Protein AF-A0A8C1SU18-F1 (afdb_monomer_lite)

pLDDT: mean 76.74, std 22.61, range [28.98, 97.88]

Radius of gyration: 18.47 Å; chains: 1; bounding box: 53×42×37 Å

Foldseek 3Di:
DDDDDDDDPDDPDPPWPWDQFVVWDWDAAPQQKIKTWTWTADPVDNPDIFIKIWIDHPVCNVPIAIDRPPDPATWQDWDADNVNQKIWIFHQQFKIWIKGHPPVDSNDIDTPDIDGDGGHGDNDDDDDDPDPDPDPDDDDDDDDDDDDDPPDDDDD

Secondary structure (DSSP, 8-state):
-PPPP------------EEE-SS--EEE-TTSEEEEEEEEE-SS-TT-EEEEEEEEETTSTT-EEEEE---SS-EEEEEE-TTSSEEEEEETTSEEEEEEESTT-TT-EEEEEEEE-SSPPP----PPPS-------------------SSS----

Sequence (156 aa):
MMEIAYVCEWEKRPKVNHCPSIPLVCAWSCRNLIAFTTDLKDEEDDKDLSHMIHITDTDHPWDVYSINSGHTEVISCLEWDQSGSRLLSADGEGQIKCWGMTEHLVNSWECTQSTSVDGDPIKALSWLHNGVKLTLHVEKPPTAAALLQCSSIKCA

Structure (mmCIF, N/CA/C/O backbone):
data_AF-A0A8C1SU18-F1
#
_entry.id   AF-A0A8C1SU18-F1
#
loop_
_atom_site.group_PDB
_atom_site.id
_atom_site.type_symbol
_atom_site.label_atom_id
_atom_site.label_alt_id
_atom_site.label_comp_id
_atom_site.label_asym_id
_atom_site.label_entity_id
_atom_site.label_seq_id
_atom_site.pdbx_PDB_ins_code
_atom_site.Cartn_x
_atom_site.Cartn_y
_atom_site.Cartn_z
_atom_site.occupancy
_atom_site.B_iso_or_equiv
_atom_site.auth_seq_id
_atom_site.auth_comp_id
_atom_site.auth_asym_id
_atom_site.auth_atom_id
_atom_site.pdbx_PDB_model_num
ATOM 1 N N . MET A 1 1 ? 17.172 -28.198 -20.335 1.00 49.38 1 MET A N 1
ATOM 2 C CA . MET A 1 1 ? 16.942 -27.523 -19.045 1.00 49.38 1 MET A CA 1
ATOM 3 C C . MET A 1 1 ? 17.918 -26.360 -19.020 1.00 49.38 1 MET A C 1
ATOM 5 O O . MET A 1 1 ? 19.111 -26.617 -18.998 1.00 49.38 1 MET A O 1
ATOM 9 N N . MET A 1 2 ? 17.444 -25.133 -19.245 1.00 52.09 2 MET A N 1
ATOM 10 C CA . MET A 1 2 ? 18.294 -23.937 -19.196 1.00 52.09 2 MET A CA 1
ATOM 11 C C . MET A 1 2 ? 18.210 -23.381 -17.778 1.00 52.09 2 MET A C 1
ATOM 13 O O . MET A 1 2 ? 17.118 -23.042 -17.330 1.00 52.09 2 MET A O 1
ATOM 17 N N . GLU A 1 3 ? 19.335 -23.347 -17.070 1.00 58.47 3 GLU A N 1
ATOM 18 C CA . GLU A 1 3 ? 19.457 -22.595 -15.823 1.00 58.47 3 GLU A CA 1
ATOM 19 C C . GLU A 1 3 ? 19.604 -21.114 -16.171 1.00 58.47 3 GLU A C 1
ATOM 21 O O . GLU A 1 3 ? 20.474 -20.730 -16.954 1.00 58.47 3 GLU A O 1
ATOM 26 N N . ILE A 1 4 ? 18.717 -20.291 -15.618 1.00 53.84 4 ILE A N 1
ATOM 27 C CA . ILE A 1 4 ? 18.821 -18.837 -15.700 1.00 53.84 4 ILE A CA 1
ATOM 28 C C . ILE A 1 4 ? 19.763 -18.408 -14.575 1.00 53.84 4 ILE A C 1
ATOM 30 O O . ILE A 1 4 ? 19.475 -18.645 -13.403 1.00 53.84 4 ILE A O 1
ATOM 34 N N . ALA A 1 5 ? 20.893 -17.801 -14.931 1.00 50.78 5 ALA A N 1
ATOM 35 C CA . ALA A 1 5 ? 21.807 -17.182 -13.981 1.00 50.78 5 ALA A CA 1
ATOM 36 C C . ALA A 1 5 ? 21.636 -15.660 -14.041 1.00 50.78 5 ALA A C 1
ATOM 38 O O . ALA A 1 5 ? 21.641 -15.078 -15.126 1.00 50.78 5 ALA A O 1
ATOM 39 N N . TYR A 1 6 ? 21.511 -15.026 -12.878 1.00 50.56 6 TYR A N 1
ATOM 40 C CA . TYR A 1 6 ? 21.464 -13.572 -12.743 1.00 50.56 6 TYR A CA 1
ATOM 41 C C . TYR A 1 6 ? 22.804 -13.078 -12.195 1.00 50.56 6 TYR A C 1
ATOM 43 O O . TYR A 1 6 ? 23.318 -13.618 -11.214 1.00 50.56 6 TYR A O 1
ATOM 51 N N . VAL A 1 7 ? 23.372 -12.049 -12.824 1.00 53.56 7 VAL A N 1
ATOM 52 C CA . VAL A 1 7 ? 24.481 -11.274 -12.258 1.00 53.56 7 VAL A CA 1
ATOM 53 C C . VAL A 1 7 ? 23.864 -10.069 -11.564 1.00 53.56 7 VAL A C 1
ATOM 55 O O . VAL A 1 7 ? 23.321 -9.185 -12.221 1.00 53.56 7 VAL A O 1
ATOM 58 N N . CYS A 1 8 ? 23.923 -10.051 -10.235 1.00 51.97 8 CYS A N 1
ATOM 59 C CA . CYS A 1 8 ? 23.494 -8.903 -9.447 1.00 51.97 8 CYS A CA 1
ATOM 60 C C . CYS A 1 8 ? 24.692 -7.980 -9.207 1.00 51.97 8 CYS A C 1
ATOM 62 O O . CYS A 1 8 ? 25.483 -8.210 -8.290 1.00 51.97 8 CYS A O 1
ATOM 64 N N . GLU A 1 9 ? 24.824 -6.928 -10.011 1.00 46.28 9 GLU A N 1
ATOM 65 C CA . GLU A 1 9 ? 25.628 -5.768 -9.629 1.00 46.28 9 GLU A CA 1
ATOM 66 C C . GLU A 1 9 ? 24.784 -4.905 -8.691 1.00 46.28 9 GLU A C 1
ATOM 68 O O . GLU A 1 9 ? 23.907 -4.154 -9.107 1.00 46.28 9 GLU A O 1
ATOM 73 N N . TRP A 1 10 ? 24.999 -5.071 -7.388 1.00 53.59 10 TRP A N 1
ATOM 74 C CA . TRP A 1 10 ? 24.370 -4.213 -6.394 1.00 53.59 10 TRP A CA 1
ATOM 75 C C . TRP A 1 10 ? 25.121 -2.881 -6.370 1.00 53.59 10 TRP A C 1
ATOM 77 O O . TRP A 1 10 ? 26.265 -2.827 -5.907 1.00 53.59 10 TRP A O 1
ATOM 87 N N . GLU A 1 11 ? 24.488 -1.791 -6.808 1.00 53.41 11 GLU A N 1
ATOM 88 C CA . GLU A 1 11 ? 24.923 -0.475 -6.340 1.00 53.41 11 GLU A CA 1
ATOM 89 C C . GLU A 1 11 ? 24.878 -0.479 -4.807 1.00 53.41 11 GLU A C 1
ATOM 91 O O . GLU A 1 11 ? 24.018 -1.126 -4.196 1.00 53.41 11 GLU A O 1
ATOM 96 N N . LYS A 1 12 ? 25.836 0.196 -4.160 1.00 49.69 12 LYS A N 1
ATOM 97 C CA . LYS A 1 12 ? 25.834 0.328 -2.700 1.00 49.69 12 LYS A CA 1
ATOM 98 C C . LYS A 1 12 ? 24.516 0.982 -2.304 1.00 49.69 12 LYS A C 1
ATOM 100 O O . LYS A 1 12 ? 24.385 2.196 -2.440 1.00 49.69 12 LYS A O 1
ATOM 105 N N . ARG A 1 13 ? 23.561 0.178 -1.818 1.00 53.06 13 ARG A N 1
ATOM 106 C CA . ARG A 1 13 ? 22.324 0.697 -1.240 1.00 53.06 13 ARG A CA 1
ATOM 107 C C . ARG A 1 13 ? 22.729 1.788 -0.247 1.00 53.06 13 ARG A C 1
ATOM 109 O O . ARG A 1 13 ? 23.628 1.533 0.568 1.00 53.06 13 ARG A O 1
ATOM 116 N N . PRO A 1 14 ? 22.142 2.993 -0.325 1.00 54.56 14 PRO A N 1
ATOM 117 C CA . PRO A 1 14 ? 22.346 3.979 0.721 1.00 54.56 14 PRO A CA 1
ATOM 118 C C . PRO A 1 14 ? 22.062 3.307 2.069 1.00 54.56 14 PRO A C 1
ATOM 120 O O . PRO A 1 14 ? 21.239 2.391 2.152 1.00 54.56 14 PRO A O 1
ATOM 123 N N . LYS A 1 15 ? 22.791 3.697 3.117 1.00 55.47 15 LYS A N 1
ATOM 124 C CA . LYS A 1 15 ? 22.481 3.250 4.478 1.00 55.47 15 LYS A CA 1
ATOM 125 C C . LYS A 1 15 ? 21.142 3.874 4.861 1.00 55.47 15 LYS A C 1
ATOM 127 O O . LYS A 1 15 ? 21.114 4.966 5.406 1.00 55.47 15 LYS A O 1
ATOM 132 N N . VAL A 1 16 ? 20.052 3.228 4.482 1.00 62.59 16 VAL A N 1
ATOM 133 C CA . VAL A 1 16 ? 18.708 3.587 4.917 1.00 62.59 16 VAL A CA 1
ATOM 134 C C . VAL A 1 16 ? 18.349 2.697 6.090 1.00 62.59 16 VAL A C 1
ATOM 136 O O . VAL A 1 16 ? 18.442 1.470 6.004 1.00 62.59 16 VAL A O 1
ATOM 139 N N . ASN A 1 17 ? 17.941 3.327 7.184 1.00 72.38 17 ASN A N 1
ATOM 140 C CA . ASN A 1 17 ? 17.589 2.662 8.430 1.00 72.38 17 ASN A CA 1
ATOM 141 C C . ASN A 1 17 ? 16.125 2.215 8.411 1.00 72.38 17 ASN A C 1
ATOM 143 O O . ASN A 1 17 ? 15.345 2.550 9.298 1.00 72.38 17 ASN A O 1
ATOM 147 N N . HIS A 1 18 ? 15.760 1.454 7.375 1.00 79.31 18 HIS A N 1
ATOM 148 C CA . HIS A 1 18 ? 14.479 0.760 7.343 1.00 79.31 18 HIS A CA 1
ATOM 149 C C . HIS A 1 18 ? 14.497 -0.373 8.366 1.00 79.31 18 HIS A C 1
ATOM 151 O O . HIS A 1 18 ? 15.368 -1.249 8.324 1.00 79.31 18 HIS A O 1
ATOM 157 N N . CYS A 1 19 ? 13.504 -0.398 9.242 1.00 80.81 19 CYS A N 1
ATOM 158 C CA . CYS A 1 19 ? 13.199 -1.544 10.082 1.00 80.81 19 CYS A CA 1
ATOM 159 C C . CYS A 1 19 ? 11.837 -2.122 9.681 1.00 80.81 19 CYS A C 1
ATOM 161 O O . CYS A 1 19 ? 10.939 -1.376 9.300 1.00 80.81 19 CYS A O 1
ATOM 163 N N . PRO A 1 20 ? 11.647 -3.452 9.723 1.00 82.38 20 PRO A N 1
ATOM 164 C CA . PRO A 1 20 ? 10.317 -4.022 9.542 1.00 82.38 20 PRO A CA 1
ATOM 165 C C . PRO A 1 20 ? 9.340 -3.391 10.539 1.00 82.38 20 PRO A C 1
ATOM 167 O O . PRO A 1 20 ? 9.658 -3.334 11.730 1.00 82.38 20 PRO A O 1
ATOM 170 N N . SER A 1 21 ? 8.173 -2.950 10.064 1.00 82.94 21 SER A N 1
ATOM 171 C CA . SER A 1 21 ? 7.124 -2.448 10.954 1.00 82.94 21 SER A CA 1
ATOM 172 C C . SER A 1 21 ? 6.685 -3.549 11.922 1.00 82.94 21 SER A C 1
ATOM 174 O O . SER A 1 21 ? 6.781 -4.743 11.614 1.00 82.94 21 SER A O 1
ATOM 176 N N . ILE A 1 22 ? 6.201 -3.167 13.104 1.00 81.62 22 ILE A N 1
ATOM 177 C CA . ILE A 1 22 ? 5.679 -4.104 14.107 1.00 81.62 22 ILE A CA 1
ATOM 178 C C . ILE A 1 22 ? 4.241 -3.690 14.451 1.00 81.62 22 ILE A C 1
ATOM 180 O O . ILE A 1 22 ? 4.060 -2.742 15.212 1.00 81.62 22 ILE A O 1
ATOM 184 N N . PRO A 1 23 ? 3.213 -4.399 13.943 1.00 81.69 23 PRO A N 1
ATOM 185 C CA . PRO A 1 23 ? 3.281 -5.646 13.173 1.00 81.69 23 PRO A CA 1
ATOM 186 C C . PRO A 1 23 ? 3.756 -5.450 11.725 1.00 81.69 23 PRO A C 1
ATOM 188 O O . PRO A 1 23 ? 3.469 -4.437 11.094 1.00 81.69 23 PRO A O 1
ATOM 191 N N . LEU A 1 24 ? 4.434 -6.464 11.177 1.00 82.12 24 LEU A N 1
ATOM 192 C CA . LEU A 1 24 ? 4.744 -6.501 9.751 1.00 82.12 24 LEU A CA 1
ATOM 193 C C . LEU A 1 24 ? 3.482 -6.912 9.001 1.00 82.12 24 LEU A C 1
ATOM 195 O O . LEU A 1 24 ? 2.936 -7.989 9.255 1.00 82.12 24 LEU A O 1
ATOM 199 N N . VAL A 1 25 ? 3.057 -6.090 8.049 1.00 93.00 25 VAL A N 1
ATOM 200 C CA . VAL A 1 25 ? 1.927 -6.403 7.178 1.00 93.00 25 VAL A CA 1
ATOM 201 C C . VAL A 1 25 ? 2.385 -6.474 5.733 1.00 93.00 25 VAL A C 1
ATOM 203 O O . VAL A 1 25 ? 3.214 -5.690 5.272 1.00 93.00 25 VAL A O 1
ATOM 206 N N . CYS A 1 26 ? 1.857 -7.459 5.016 1.00 96.06 26 CYS A N 1
ATOM 207 C CA . CYS A 1 26 ? 2.072 -7.610 3.589 1.00 96.06 26 CYS A CA 1
ATOM 208 C C . CYS A 1 26 ? 0.822 -8.172 2.917 1.00 96.06 26 CYS A C 1
ATOM 210 O O . CYS A 1 26 ? 0.009 -8.844 3.552 1.00 96.06 26 CYS A O 1
ATOM 212 N N . ALA A 1 27 ? 0.677 -7.889 1.629 1.00 96.44 27 ALA A N 1
ATOM 213 C CA . ALA A 1 27 ? -0.437 -8.351 0.820 1.00 96.44 27 ALA A CA 1
ATOM 214 C C . ALA A 1 27 ? 0.039 -8.662 -0.601 1.00 96.44 27 ALA A C 1
ATOM 216 O O . ALA A 1 27 ? 0.890 -7.958 -1.150 1.00 96.44 27 ALA A O 1
ATOM 217 N N . TRP A 1 28 ? -0.544 -9.685 -1.225 1.00 97.50 28 TRP A N 1
ATOM 218 C CA . TRP A 1 28 ? -0.228 -10.094 -2.597 1.00 97.50 28 TRP A CA 1
ATOM 219 C C . TRP A 1 28 ? -1.433 -9.846 -3.506 1.00 97.50 28 TRP A C 1
ATOM 221 O O . TRP A 1 28 ? -2.545 -10.279 -3.213 1.00 97.50 28 TRP A O 1
ATOM 231 N N . SER A 1 29 ? -1.215 -9.131 -4.606 1.00 96.62 29 SER A N 1
ATOM 232 C CA . SER A 1 29 ? -2.223 -8.875 -5.635 1.00 96.62 29 SER A CA 1
ATOM 233 C C . SER A 1 29 ? -2.327 -9.996 -6.678 1.00 96.62 29 SER A C 1
ATOM 235 O O . SER A 1 29 ? -1.422 -10.807 -6.866 1.00 96.62 29 SER A O 1
ATOM 237 N N . CYS A 1 30 ? -3.386 -9.963 -7.488 1.00 93.31 30 CYS A N 1
ATOM 238 C CA . CYS A 1 30 ? -3.516 -10.819 -8.671 1.00 93.31 30 CYS A CA 1
ATOM 239 C C . CYS A 1 30 ? -2.583 -10.437 -9.841 1.00 93.31 30 CYS A C 1
ATOM 241 O O . CYS A 1 30 ? -2.580 -11.127 -10.857 1.00 93.31 30 CYS A O 1
ATOM 243 N N . ARG A 1 31 ? -1.825 -9.335 -9.733 1.00 92.88 31 ARG A N 1
ATOM 244 C CA . ARG A 1 31 ? -0.872 -8.854 -10.753 1.00 92.88 31 ARG A CA 1
ATOM 245 C C . ARG A 1 31 ? 0.575 -9.216 -10.436 1.00 92.88 31 ARG A C 1
ATOM 247 O O . ARG A 1 31 ? 1.481 -8.585 -10.956 1.00 92.88 31 ARG A O 1
ATOM 254 N N . ASN A 1 32 ? 0.784 -10.184 -9.548 1.00 94.62 32 ASN A N 1
ATOM 255 C CA . ASN A 1 32 ? 2.112 -10.560 -9.075 1.00 94.62 32 ASN A CA 1
ATOM 256 C C . ASN A 1 32 ? 2.854 -9.447 -8.301 1.00 94.62 32 ASN A C 1
ATOM 258 O O . ASN A 1 32 ? 4.057 -9.530 -8.085 1.00 94.62 32 ASN A O 1
ATOM 262 N N . LEU A 1 33 ? 2.125 -8.423 -7.841 1.00 96.19 33 LEU A N 1
ATOM 263 C CA . LEU A 1 33 ? 2.676 -7.372 -6.986 1.00 96.19 33 LEU A CA 1
ATOM 264 C C . LEU A 1 33 ? 2.543 -7.759 -5.517 1.00 96.19 33 LEU A C 1
ATOM 266 O O . LEU A 1 33 ? 1.452 -8.150 -5.082 1.00 96.19 33 LEU A O 1
ATOM 270 N N . ILE A 1 34 ? 3.620 -7.576 -4.762 1.00 97.50 34 ILE A N 1
ATOM 271 C CA . ILE A 1 34 ? 3.649 -7.681 -3.305 1.00 97.50 34 ILE A CA 1
ATOM 272 C C . ILE A 1 34 ? 3.724 -6.270 -2.729 1.00 97.50 34 ILE A C 1
ATOM 274 O O . ILE A 1 34 ? 4.594 -5.491 -3.117 1.00 97.50 34 ILE A O 1
ATOM 278 N N . ALA A 1 35 ? 2.832 -5.965 -1.787 1.00 97.62 35 ALA A N 1
ATOM 279 C CA . ALA A 1 35 ? 2.932 -4.797 -0.924 1.00 97.62 35 ALA A CA 1
ATOM 280 C C . ALA A 1 35 ? 3.409 -5.221 0.468 1.00 97.62 35 ALA A C 1
ATOM 282 O O . ALA A 1 35 ? 2.939 -6.236 0.982 1.00 97.62 35 ALA A O 1
ATOM 283 N N . PHE A 1 36 ? 4.306 -4.459 1.087 1.00 96.50 36 PHE A N 1
ATOM 284 C CA . PHE A 1 36 ? 4.758 -4.686 2.463 1.00 96.50 36 PHE A CA 1
ATOM 285 C C . PHE A 1 36 ? 5.171 -3.379 3.139 1.00 96.50 36 PHE A C 1
ATOM 287 O O . PHE A 1 36 ? 5.473 -2.399 2.459 1.00 96.50 36 PHE A O 1
ATOM 294 N N . THR A 1 37 ? 5.193 -3.360 4.470 1.00 95.88 37 THR A N 1
ATOM 295 C CA . THR A 1 37 ? 5.502 -2.152 5.246 1.00 95.88 37 THR A CA 1
ATOM 296 C C . THR A 1 37 ? 6.872 -2.201 5.909 1.00 95.88 37 THR A C 1
ATOM 298 O O . THR A 1 37 ? 7.360 -3.259 6.314 1.00 95.88 37 THR A O 1
ATOM 301 N N . THR A 1 38 ? 7.504 -1.035 6.009 1.00 94.06 38 THR A N 1
ATOM 302 C CA . THR A 1 38 ? 8.646 -0.799 6.899 1.00 94.06 38 THR A CA 1
ATOM 303 C C . THR A 1 38 ? 8.467 0.536 7.594 1.00 94.06 38 THR A C 1
ATOM 305 O O . THR A 1 38 ? 7.731 1.397 7.114 1.00 94.06 38 THR A O 1
ATOM 308 N N . ASP A 1 39 ? 9.172 0.725 8.696 1.00 92.00 39 ASP A N 1
ATOM 309 C CA . ASP A 1 39 ? 9.330 2.029 9.309 1.00 92.00 39 ASP A CA 1
ATOM 310 C C . ASP A 1 39 ? 10.699 2.583 8.905 1.00 92.00 39 ASP A C 1
ATOM 312 O O . ASP A 1 39 ? 11.704 1.865 8.874 1.00 92.00 39 ASP A O 1
ATOM 316 N N . LEU A 1 40 ? 10.734 3.859 8.543 1.00 89.81 40 LEU A N 1
ATOM 317 C CA . LEU A 1 40 ? 11.946 4.596 8.226 1.00 89.81 40 LEU A CA 1
ATOM 318 C C . LEU A 1 40 ? 12.189 5.610 9.336 1.00 89.81 40 LEU A C 1
ATOM 320 O O . LEU A 1 40 ? 11.383 6.515 9.544 1.00 89.81 40 LEU A O 1
ATOM 324 N N . LYS A 1 41 ? 13.307 5.446 10.036 1.00 85.75 41 LYS A N 1
ATOM 325 C CA . LYS A 1 41 ? 13.751 6.383 11.061 1.00 85.75 41 LYS A CA 1
ATOM 326 C C . LYS A 1 41 ? 14.621 7.471 10.436 1.00 85.75 41 LYS A C 1
ATOM 328 O O . LYS A 1 41 ? 15.564 7.139 9.713 1.00 85.75 41 LYS A O 1
ATOM 333 N N . ASP A 1 42 ? 14.307 8.734 10.716 1.00 79.81 42 ASP A N 1
ATOM 334 C CA . ASP A 1 42 ? 15.179 9.848 10.345 1.00 79.81 42 ASP A CA 1
ATOM 335 C C . ASP A 1 42 ? 16.417 9.880 11.262 1.00 79.81 42 ASP A C 1
ATOM 337 O O . ASP A 1 42 ? 16.328 9.687 12.475 1.00 79.81 42 ASP A O 1
ATOM 341 N N . GLU A 1 43 ? 17.592 10.091 10.673 1.00 75.44 43 GLU A N 1
ATOM 342 C CA . GLU A 1 43 ? 18.854 10.189 11.414 1.00 75.44 43 GLU A CA 1
ATOM 343 C C . GLU A 1 43 ? 18.997 11.541 12.124 1.00 75.44 43 GLU A C 1
ATOM 345 O O . GLU A 1 43 ? 19.735 11.645 13.107 1.00 75.44 43 GLU A O 1
ATOM 350 N N . GLU A 1 44 ? 18.329 12.582 11.617 1.00 75.25 44 GLU A N 1
ATOM 351 C CA . GLU A 1 44 ? 18.403 13.937 12.170 1.00 75.25 44 GLU A CA 1
ATOM 352 C C . GLU A 1 44 ? 17.370 14.173 13.281 1.00 75.25 44 GLU A C 1
ATOM 354 O O . GLU A 1 44 ? 17.650 14.922 14.223 1.00 75.25 44 GLU A O 1
ATOM 359 N N . ASP A 1 45 ? 16.217 13.499 13.215 1.00 72.31 45 ASP A N 1
ATOM 360 C CA . ASP A 1 45 ? 15.151 13.577 14.215 1.00 72.31 45 ASP A CA 1
ATOM 361 C C . ASP A 1 45 ? 14.788 12.188 14.759 1.00 72.31 45 ASP A C 1
ATOM 363 O O . ASP A 1 45 ? 14.005 11.436 14.186 1.00 72.31 45 ASP A O 1
ATOM 367 N N . ASP A 1 46 ? 15.336 11.867 15.934 1.00 64.31 46 ASP A N 1
ATOM 368 C CA . ASP A 1 46 ? 15.147 10.586 16.630 1.00 64.31 46 ASP A CA 1
ATOM 369 C C . ASP A 1 46 ? 13.668 10.284 16.962 1.00 64.31 46 ASP A C 1
ATOM 371 O O . ASP A 1 46 ? 13.337 9.164 17.360 1.00 64.31 46 ASP A O 1
ATOM 375 N N . LYS A 1 47 ? 12.783 11.285 16.836 1.00 66.56 47 LYS A N 1
ATOM 376 C CA . LYS A 1 47 ? 11.355 11.185 17.151 1.00 66.56 47 LYS A CA 1
ATOM 377 C C . LYS A 1 47 ? 10.456 10.955 15.945 1.00 66.56 47 LYS A C 1
ATOM 379 O O . LYS A 1 47 ? 9.298 10.611 16.176 1.00 66.56 47 LYS A O 1
ATOM 384 N N . ASP A 1 48 ? 10.943 11.136 14.719 1.00 80.19 48 ASP A N 1
ATOM 385 C CA . ASP A 1 48 ? 10.094 11.039 13.533 1.00 80.19 48 ASP A CA 1
ATOM 386 C C . ASP A 1 48 ? 10.289 9.679 12.849 1.00 80.19 48 ASP A C 1
ATOM 388 O O . ASP A 1 48 ? 11.323 9.374 12.246 1.00 80.19 48 ASP A O 1
ATOM 392 N N . LEU A 1 49 ? 9.286 8.813 13.008 1.00 87.06 49 LEU A N 1
ATOM 393 C CA . LEU A 1 49 ? 9.184 7.546 12.293 1.00 87.06 49 LEU A CA 1
ATOM 394 C C . LEU A 1 49 ? 8.237 7.741 11.109 1.00 87.06 49 LEU A C 1
ATOM 396 O O . LEU A 1 49 ? 7.061 8.042 11.283 1.00 87.06 49 LEU A O 1
ATOM 400 N N . SER A 1 50 ? 8.736 7.518 9.897 1.00 91.88 50 SER A N 1
ATOM 401 C CA . SER A 1 50 ? 7.907 7.489 8.694 1.00 91.88 50 SER A CA 1
ATOM 402 C C . SER A 1 50 ? 7.464 6.064 8.385 1.00 91.88 50 SER A C 1
ATOM 404 O O . SER A 1 50 ? 8.293 5.188 8.140 1.00 91.88 50 SER A O 1
ATOM 406 N N . HIS A 1 51 ? 6.155 5.830 8.327 1.00 94.00 51 HIS A N 1
ATOM 407 C CA . HIS A 1 51 ? 5.607 4.539 7.916 1.00 94.00 51 HIS A CA 1
ATOM 408 C C . HIS A 1 51 ? 5.596 4.425 6.391 1.00 94.00 51 HIS A C 1
ATOM 410 O O . HIS A 1 51 ? 4.916 5.180 5.685 1.00 94.00 51 HIS A O 1
ATOM 416 N N . MET A 1 52 ? 6.353 3.469 5.871 1.00 95.25 52 MET A N 1
ATOM 417 C CA . MET A 1 52 ? 6.569 3.267 4.445 1.00 95.25 52 MET A CA 1
ATOM 418 C C . MET A 1 52 ? 5.731 2.100 3.928 1.00 95.25 52 MET A C 1
ATOM 420 O O . MET A 1 52 ? 5.592 1.068 4.586 1.00 95.25 52 MET A O 1
ATOM 424 N N . ILE A 1 53 ? 5.221 2.238 2.705 1.00 96.69 53 ILE A N 1
ATOM 425 C CA . ILE A 1 53 ? 4.638 1.138 1.931 1.00 96.69 53 ILE A CA 1
ATOM 426 C C . ILE A 1 53 ? 5.553 0.877 0.742 1.00 96.69 53 ILE A C 1
ATOM 428 O O . ILE A 1 53 ? 5.865 1.785 -0.027 1.00 96.69 53 ILE A O 1
ATOM 432 N N . HIS A 1 54 ? 5.962 -0.371 0.578 1.00 96.12 54 HIS A N 1
ATOM 433 C CA . HIS A 1 54 ? 6.758 -0.830 -0.548 1.00 96.12 54 HIS A CA 1
ATOM 434 C C . HIS A 1 54 ? 5.904 -1.690 -1.458 1.00 96.12 54 HIS A C 1
ATOM 436 O O . HIS A 1 54 ? 5.137 -2.516 -0.969 1.00 96.12 54 HIS A O 1
ATOM 442 N N . ILE A 1 55 ? 6.059 -1.518 -2.766 1.00 96.69 55 ILE A N 1
ATOM 443 C CA . ILE A 1 55 ? 5.390 -2.307 -3.797 1.00 96.69 55 ILE A CA 1
ATOM 444 C C . ILE A 1 55 ? 6.461 -2.824 -4.752 1.00 96.69 55 ILE A C 1
ATOM 446 O O . ILE A 1 55 ? 7.303 -2.060 -5.222 1.00 96.69 55 ILE A O 1
ATOM 450 N N . THR A 1 56 ? 6.447 -4.123 -5.037 1.00 95.56 56 THR A N 1
ATOM 451 C CA . THR A 1 56 ? 7.386 -4.737 -5.980 1.00 95.56 56 THR A CA 1
ATOM 452 C C . THR A 1 56 ? 6.722 -5.861 -6.763 1.00 95.56 56 THR A C 1
ATOM 454 O O . THR A 1 56 ? 5.832 -6.543 -6.252 1.00 95.56 56 THR A O 1
ATOM 457 N N . ASP A 1 57 ? 7.145 -6.033 -8.010 1.00 94.19 57 ASP A N 1
ATOM 458 C CA . ASP A 1 57 ? 6.797 -7.180 -8.844 1.00 94.19 57 ASP A CA 1
ATOM 459 C C . ASP A 1 57 ? 7.726 -8.352 -8.499 1.00 94.19 57 ASP A C 1
ATOM 461 O O . ASP A 1 57 ? 8.943 -8.172 -8.413 1.00 94.19 57 ASP A O 1
ATOM 465 N N . THR A 1 58 ? 7.188 -9.559 -8.304 1.00 92.69 58 THR A N 1
ATOM 466 C CA . THR A 1 58 ? 8.039 -10.720 -7.994 1.00 92.69 58 THR A CA 1
ATOM 467 C C . THR A 1 58 ? 8.909 -11.178 -9.163 1.00 92.69 58 THR A C 1
ATOM 469 O O . THR A 1 58 ? 9.898 -11.874 -8.926 1.00 92.69 58 THR A O 1
ATOM 472 N N . ASP A 1 59 ? 8.608 -10.747 -10.391 1.00 92.38 59 ASP A N 1
ATOM 473 C CA . ASP A 1 59 ? 9.479 -10.973 -11.549 1.00 92.38 59 ASP A CA 1
ATOM 474 C C . ASP A 1 59 ? 10.685 -10.015 -11.560 1.00 92.38 59 ASP A C 1
ATOM 476 O O . ASP A 1 59 ? 11.736 -10.339 -12.116 1.00 92.38 59 ASP A O 1
ATOM 480 N N . HIS A 1 60 ? 10.558 -8.853 -10.907 1.00 88.38 60 HIS A N 1
ATOM 481 C CA . HIS A 1 60 ? 11.593 -7.819 -10.817 1.00 88.38 60 HIS A CA 1
ATOM 482 C C . HIS A 1 60 ? 11.764 -7.325 -9.365 1.00 88.38 60 HIS A C 1
ATOM 484 O O . HIS A 1 60 ? 11.626 -6.131 -9.100 1.00 88.38 60 HIS A O 1
ATOM 490 N N . PRO A 1 61 ? 12.119 -8.202 -8.401 1.00 87.00 61 PRO A N 1
ATOM 491 C CA . PRO A 1 61 ? 12.155 -7.871 -6.969 1.00 87.00 61 PRO A CA 1
ATOM 492 C C . PRO A 1 61 ? 13.226 -6.834 -6.590 1.00 87.00 61 PRO A C 1
ATOM 494 O O . PRO A 1 61 ? 13.302 -6.389 -5.444 1.00 87.00 61 PRO A O 1
ATOM 497 N N . TRP A 1 62 ? 14.106 -6.480 -7.529 1.00 86.00 62 TRP A N 1
ATOM 498 C CA . TRP A 1 62 ? 15.077 -5.398 -7.383 1.00 86.00 62 TRP A CA 1
ATOM 499 C C . TRP A 1 62 ? 14.474 -4.010 -7.637 1.00 86.00 62 TRP A C 1
ATOM 501 O O . TRP A 1 62 ? 15.035 -3.032 -7.146 1.00 86.00 62 TRP A O 1
ATOM 511 N N . ASP A 1 63 ? 13.355 -3.916 -8.360 1.00 88.00 63 ASP A N 1
ATOM 512 C CA . ASP A 1 63 ? 12.661 -2.664 -8.670 1.00 88.00 63 ASP A CA 1
ATOM 513 C C . ASP A 1 63 ? 11.533 -2.431 -7.654 1.00 88.00 63 ASP A C 1
ATOM 515 O O . ASP A 1 63 ? 10.361 -2.753 -7.864 1.00 88.00 63 ASP A O 1
ATOM 519 N N . VAL A 1 64 ? 11.924 -1.965 -6.466 1.00 92.56 64 VAL A N 1
ATOM 520 C CA . VAL A 1 64 ? 10.998 -1.700 -5.360 1.00 92.56 64 VAL A CA 1
ATOM 521 C C . VAL A 1 64 ? 10.570 -0.239 -5.398 1.00 92.56 64 VAL A C 1
ATOM 523 O O . VAL A 1 64 ? 11.381 0.663 -5.183 1.00 92.56 64 VAL A O 1
ATOM 526 N N . TYR A 1 65 ? 9.274 -0.002 -5.571 1.00 94.50 65 TYR A N 1
ATOM 527 C CA . TYR A 1 65 ? 8.689 1.319 -5.398 1.00 94.50 65 TYR A CA 1
ATOM 528 C C . TYR A 1 65 ? 8.356 1.557 -3.924 1.00 94.50 65 TYR A C 1
ATOM 530 O O . TYR A 1 65 ? 7.730 0.713 -3.287 1.00 94.50 65 TYR A O 1
ATOM 538 N N . SER A 1 66 ? 8.785 2.689 -3.364 1.00 94.69 66 SER A N 1
ATOM 539 C CA . SER A 1 66 ? 8.616 3.006 -1.940 1.00 94.69 66 SER A CA 1
ATOM 540 C C . SER A 1 66 ? 7.847 4.309 -1.764 1.00 94.69 66 SER A C 1
ATOM 542 O O . SER A 1 66 ? 8.208 5.331 -2.343 1.00 94.69 66 SER A O 1
ATOM 544 N N . ILE A 1 67 ? 6.806 4.268 -0.940 1.00 94.88 67 ILE A N 1
ATOM 545 C CA . ILE A 1 67 ? 5.873 5.364 -0.693 1.00 94.88 67 ILE A CA 1
ATOM 546 C C . ILE A 1 67 ? 5.978 5.750 0.778 1.00 94.88 67 ILE A C 1
ATOM 548 O O . ILE A 1 67 ? 5.804 4.893 1.644 1.00 94.88 67 ILE A O 1
ATOM 552 N N . ASN A 1 68 ? 6.211 7.032 1.072 1.00 95.00 68 ASN A N 1
ATOM 553 C CA . ASN A 1 68 ? 5.937 7.551 2.410 1.00 95.00 68 ASN A CA 1
ATOM 554 C C . ASN A 1 68 ? 4.420 7.678 2.554 1.00 95.00 68 ASN A C 1
ATOM 556 O O . ASN A 1 68 ? 3.785 8.479 1.865 1.00 95.00 68 ASN A O 1
ATOM 560 N N . SER A 1 69 ? 3.834 6.831 3.393 1.00 95.06 69 SER A N 1
ATOM 561 C CA . SER A 1 69 ? 2.383 6.691 3.452 1.00 95.06 69 SER A CA 1
ATOM 562 C C . SER A 1 69 ? 1.684 7.906 4.075 1.00 95.06 69 SER A C 1
ATOM 564 O O . SER A 1 69 ? 0.497 8.139 3.824 1.00 95.06 69 SER A O 1
ATOM 566 N N . GLY A 1 70 ? 2.408 8.685 4.887 1.00 94.19 70 GLY A N 1
ATOM 567 C CA . GLY A 1 70 ? 1.842 9.742 5.721 1.00 94.19 70 GLY A CA 1
ATOM 568 C C . GLY A 1 70 ? 0.858 9.235 6.783 1.00 94.19 70 GLY A C 1
ATOM 569 O O . GLY A 1 70 ? 0.039 10.027 7.253 1.00 94.19 70 GLY A O 1
ATOM 570 N N . HIS A 1 71 ? 0.883 7.935 7.103 1.00 94.12 71 HIS A N 1
ATOM 571 C CA . HIS A 1 71 ? 0.256 7.404 8.312 1.00 94.12 71 HIS A CA 1
ATOM 572 C C . HIS A 1 71 ? 0.969 7.952 9.547 1.00 94.12 71 HIS A C 1
ATOM 574 O O . HIS A 1 71 ? 2.183 8.144 9.523 1.00 94.12 71 HIS A O 1
ATOM 580 N N . THR A 1 72 ? 0.202 8.245 10.596 1.00 92.19 72 THR A N 1
ATOM 581 C CA . THR A 1 72 ? 0.729 8.790 11.860 1.00 92.19 72 THR A CA 1
ATOM 582 C C . THR A 1 72 ? 1.058 7.704 12.871 1.00 92.19 72 THR A C 1
ATOM 584 O O . THR A 1 72 ? 1.706 7.985 13.870 1.00 92.19 72 THR A O 1
ATOM 587 N N . GLU A 1 73 ? 0.586 6.487 12.618 1.00 91.81 73 GLU A N 1
ATOM 588 C CA . GLU A 1 73 ? 0.836 5.306 13.431 1.00 91.81 73 GLU A CA 1
ATOM 589 C C . GLU A 1 73 ? 1.125 4.094 12.547 1.00 91.81 73 GLU A C 1
ATOM 591 O O . GLU A 1 73 ? 0.966 4.128 11.319 1.00 91.81 73 GLU A O 1
ATOM 596 N N . VAL A 1 74 ? 1.538 2.999 13.187 1.00 91.25 74 VAL A N 1
ATOM 597 C CA . VAL A 1 74 ? 1.920 1.776 12.480 1.00 91.25 74 VAL A CA 1
ATOM 598 C C . VAL A 1 74 ? 0.766 1.268 11.618 1.00 91.25 74 VAL A C 1
ATOM 600 O O . VAL A 1 74 ? -0.358 1.067 12.089 1.00 91.25 74 VAL A O 1
ATOM 603 N N . ILE A 1 75 ? 1.071 0.998 10.348 1.00 94.31 75 ILE A N 1
ATOM 604 C CA . ILE A 1 75 ? 0.123 0.413 9.401 1.00 94.31 75 ILE A CA 1
ATOM 605 C C . ILE A 1 75 ? -0.223 -1.006 9.862 1.00 94.31 75 ILE A C 1
ATOM 607 O O . IL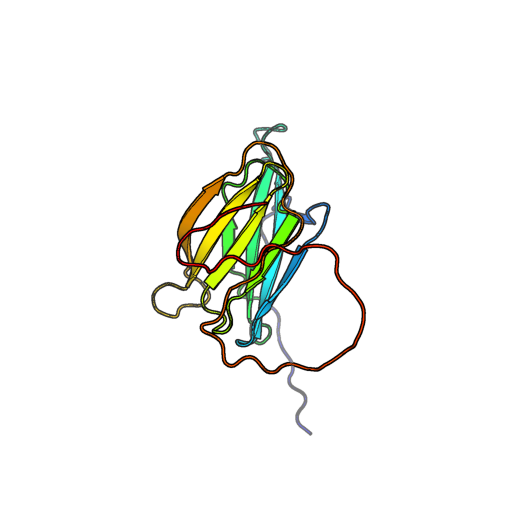E A 1 75 ? 0.624 -1.897 9.899 1.00 94.31 75 ILE A O 1
ATOM 611 N N . SER A 1 76 ? -1.491 -1.219 10.195 1.00 91.19 76 SER A N 1
ATOM 612 C CA . SER A 1 76 ? -2.021 -2.471 10.731 1.00 91.19 76 SER A CA 1
ATOM 613 C C . SER A 1 76 ? -2.677 -3.354 9.670 1.00 91.19 76 SER A C 1
ATOM 615 O O . SER A 1 76 ? -2.878 -4.543 9.916 1.00 91.19 76 SER A O 1
ATOM 617 N N . CYS A 1 77 ? -3.033 -2.792 8.509 1.00 91.50 77 CYS A N 1
ATOM 618 C CA . CYS A 1 77 ? -3.754 -3.488 7.443 1.00 91.50 77 CYS A CA 1
ATOM 619 C C . CYS A 1 77 ? -3.278 -3.038 6.053 1.00 91.50 77 CYS A C 1
ATOM 621 O O . CYS A 1 77 ? -3.121 -1.841 5.812 1.00 91.50 77 CYS A O 1
ATOM 623 N N . LEU A 1 78 ? -3.142 -3.989 5.121 1.00 95.75 78 LEU A N 1
ATOM 624 C CA . LEU A 1 78 ? -2.940 -3.756 3.687 1.00 95.75 78 LEU A CA 1
ATOM 625 C C . LEU A 1 78 ? -3.862 -4.677 2.884 1.00 95.75 78 LEU A C 1
ATOM 627 O O . LEU A 1 78 ? -3.842 -5.880 3.116 1.00 95.75 78 LEU A O 1
ATOM 631 N N . GLU A 1 79 ? -4.625 -4.136 1.932 1.00 96.25 79 GLU A N 1
ATOM 632 C CA . GLU A 1 79 ? -5.578 -4.933 1.144 1.00 96.25 79 GLU A CA 1
ATOM 633 C C . GLU A 1 79 ? -5.632 -4.481 -0.323 1.00 96.25 79 GLU A C 1
ATOM 635 O O . GLU A 1 79 ? -6.019 -3.350 -0.642 1.00 96.25 79 GLU A O 1
ATOM 640 N N . TRP A 1 80 ? -5.275 -5.384 -1.235 1.00 96.44 80 TRP A N 1
ATOM 641 C CA . TRP A 1 80 ? -5.375 -5.158 -2.676 1.00 96.44 80 TRP A CA 1
ATOM 642 C C . TRP A 1 80 ? -6.821 -5.220 -3.162 1.00 96.44 80 TRP A C 1
ATOM 644 O O . TRP A 1 80 ? -7.615 -6.036 -2.696 1.00 96.44 80 TRP A O 1
ATOM 654 N N . ASP A 1 81 ? -7.152 -4.402 -4.157 1.00 93.88 81 ASP A N 1
ATOM 655 C CA . ASP A 1 81 ? -8.409 -4.554 -4.880 1.00 93.88 81 ASP A CA 1
ATOM 656 C C . ASP A 1 81 ? -8.361 -5.728 -5.869 1.00 93.88 81 ASP A C 1
ATOM 658 O O . ASP A 1 81 ? -7.289 -6.194 -6.256 1.00 93.88 81 ASP A O 1
ATOM 662 N N . GLN A 1 82 ? -9.531 -6.195 -6.321 1.00 91.06 82 GLN A N 1
ATOM 663 C CA . GLN A 1 82 ? -9.637 -7.346 -7.234 1.00 91.06 82 GLN A CA 1
ATOM 664 C C . GLN A 1 82 ? -8.825 -7.209 -8.529 1.00 91.06 82 GLN A C 1
ATOM 666 O O . GLN A 1 82 ? -8.528 -8.208 -9.176 1.00 91.06 82 GLN A O 1
ATOM 671 N N . SER A 1 83 ? -8.533 -5.977 -8.952 1.00 91.69 83 SER A N 1
ATOM 672 C CA . SER A 1 83 ? -7.759 -5.722 -10.160 1.00 91.69 83 SER A CA 1
ATOM 673 C C . SER A 1 83 ? -6.261 -5.662 -9.907 1.00 91.69 83 SER A C 1
ATOM 675 O O . SER A 1 83 ? -5.524 -5.715 -10.887 1.00 91.69 83 SER A O 1
ATOM 677 N N . GLY A 1 84 ? -5.806 -5.519 -8.659 1.00 93.81 84 GLY A N 1
ATOM 678 C CA . GLY A 1 84 ? -4.409 -5.247 -8.318 1.00 93.81 84 GLY A CA 1
ATOM 679 C C . GLY A 1 84 ? -3.926 -3.857 -8.750 1.00 93.81 84 GLY A C 1
ATOM 680 O O . GLY A 1 84 ? -2.729 -3.657 -8.921 1.00 93.81 84 GLY A O 1
ATOM 681 N N . SER A 1 85 ? -4.839 -2.908 -8.994 1.00 94.75 85 SER A N 1
ATOM 682 C CA . SER A 1 85 ? -4.504 -1.511 -9.340 1.00 94.75 85 SER A CA 1
ATOM 683 C C . SER A 1 85 ? -4.760 -0.528 -8.211 1.00 94.75 85 SER A C 1
ATOM 685 O O . SER A 1 85 ? -4.400 0.639 -8.341 1.00 94.75 85 SER A O 1
ATOM 687 N N . ARG A 1 86 ? -5.412 -0.966 -7.132 1.00 95.88 86 ARG A N 1
ATOM 688 C CA . ARG A 1 86 ? -5.602 -0.156 -5.932 1.00 95.88 86 ARG A CA 1
ATOM 689 C C . ARG A 1 86 ? -5.226 -0.939 -4.689 1.00 95.88 86 ARG A C 1
ATOM 691 O O . ARG A 1 86 ? -5.396 -2.156 -4.648 1.00 95.88 86 ARG A O 1
ATOM 698 N N . LEU A 1 87 ? -4.752 -0.220 -3.683 1.00 97.25 87 LEU A N 1
ATOM 699 C CA . LEU A 1 87 ? -4.329 -0.759 -2.397 1.00 97.25 87 LEU A CA 1
ATOM 700 C C . LEU A 1 87 ? -4.955 0.082 -1.285 1.00 97.25 87 LEU A C 1
ATOM 702 O O . LEU A 1 87 ? -4.861 1.307 -1.316 1.00 97.25 87 LEU A O 1
ATOM 706 N N . LEU A 1 88 ? -5.591 -0.560 -0.309 1.00 97.19 88 LEU A N 1
ATOM 707 C CA . LEU A 1 88 ? -5.974 0.098 0.937 1.00 97.19 88 LEU A CA 1
ATOM 708 C C . LEU A 1 88 ? -4.878 -0.089 1.976 1.00 97.19 88 LEU A C 1
ATOM 710 O O . LEU A 1 88 ? -4.312 -1.177 2.082 1.00 97.19 88 LEU A O 1
ATOM 714 N N . SER A 1 89 ? -4.644 0.949 2.769 1.00 96.19 89 SER A N 1
ATOM 715 C CA . SER A 1 89 ? -3.857 0.886 3.996 1.00 96.19 89 SER A CA 1
ATOM 716 C C . SER A 1 89 ? -4.644 1.475 5.160 1.00 96.19 89 SER A C 1
ATOM 718 O O . SER A 1 89 ? -5.439 2.398 4.964 1.00 96.19 89 SER A O 1
ATOM 720 N N . ALA A 1 90 ? -4.435 0.942 6.362 1.00 93.81 90 ALA A N 1
ATOM 721 C CA . ALA A 1 90 ? -4.942 1.545 7.588 1.00 93.81 90 ALA A CA 1
ATOM 722 C C . ALA A 1 90 ? -3.943 1.438 8.736 1.00 93.81 90 ALA A C 1
ATOM 724 O O . ALA A 1 90 ? -3.154 0.492 8.758 1.00 93.81 90 ALA A O 1
ATOM 725 N N . ASP A 1 91 ? -4.001 2.383 9.673 1.00 92.62 91 ASP A N 1
ATOM 726 C CA . ASP A 1 91 ? -3.143 2.420 10.858 1.00 92.62 91 ASP A CA 1
ATOM 727 C C . ASP A 1 91 ? -3.892 2.195 12.183 1.00 92.62 91 ASP A C 1
ATOM 729 O O . ASP A 1 91 ? -5.107 1.960 12.233 1.00 92.62 91 ASP A O 1
ATOM 733 N N . GLY A 1 92 ? -3.117 2.211 13.270 1.00 87.81 92 GLY A N 1
ATOM 734 C CA . GLY A 1 92 ? -3.592 2.045 14.641 1.00 87.81 92 GLY A CA 1
ATOM 735 C C . GLY A 1 92 ? -4.488 3.168 15.170 1.00 87.81 92 GLY A C 1
ATOM 736 O O . GLY A 1 92 ? -5.195 2.923 16.141 1.00 87.81 92 GLY A O 1
ATOM 737 N N . GLU A 1 93 ? -4.521 4.339 14.528 1.00 89.88 93 GLU A N 1
ATOM 738 C CA . GLU A 1 93 ? -5.323 5.500 14.960 1.00 89.88 93 GLU A CA 1
ATOM 739 C C . GLU A 1 93 ? -6.602 5.674 14.136 1.00 89.88 93 GLU A C 1
ATOM 741 O O . GLU A 1 93 ? -7.317 6.666 14.271 1.00 89.88 93 GLU A O 1
ATOM 746 N N . GLY A 1 94 ? -6.916 4.707 13.273 1.00 86.88 94 GLY A N 1
ATOM 747 C CA . GLY A 1 94 ? -8.139 4.746 12.481 1.00 86.88 94 GLY A CA 1
ATOM 748 C C . GLY A 1 94 ? -7.977 5.444 11.134 1.00 86.88 94 GLY A C 1
ATOM 749 O O . GLY A 1 94 ? -8.970 5.588 10.413 1.00 86.88 94 GLY A O 1
ATOM 750 N N . GLN A 1 95 ? -6.769 5.875 10.754 1.00 92.12 95 GLN A N 1
ATOM 751 C CA . GLN A 1 95 ? -6.544 6.482 9.449 1.00 92.12 95 GLN A CA 1
ATOM 752 C C . GLN A 1 95 ? -6.594 5.403 8.370 1.00 92.12 95 GLN A C 1
ATOM 754 O O . GLN A 1 95 ? -5.985 4.345 8.496 1.00 92.12 95 GLN A O 1
ATOM 759 N N . ILE A 1 96 ? -7.293 5.685 7.273 1.00 94.56 96 ILE A N 1
ATOM 760 C CA . ILE A 1 96 ? -7.439 4.793 6.124 1.00 94.56 96 ILE A CA 1
ATOM 761 C C . ILE A 1 96 ? -7.078 5.569 4.861 1.00 94.56 96 ILE A C 1
ATOM 763 O O . ILE A 1 96 ? -7.604 6.660 4.622 1.00 94.56 96 ILE A O 1
ATOM 7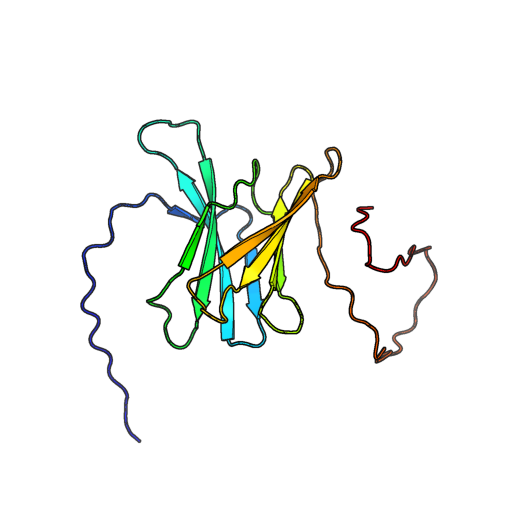67 N N . LYS A 1 97 ? -6.218 4.994 4.021 1.00 96.00 97 LYS A N 1
ATOM 768 C CA . LYS A 1 97 ? -5.822 5.556 2.724 1.00 96.00 97 LYS A CA 1
ATOM 769 C C . LYS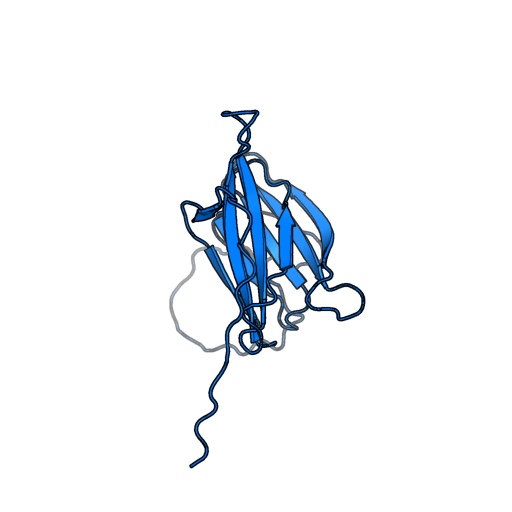 A 1 97 ? -6.078 4.569 1.595 1.00 96.00 97 LYS A C 1
ATOM 771 O O . LYS A 1 97 ? -5.997 3.356 1.772 1.00 96.00 97 LYS A O 1
ATOM 776 N N . CYS A 1 98 ? -6.385 5.112 0.422 1.00 96.62 98 CYS A N 1
ATOM 777 C CA . CYS A 1 98 ? -6.557 4.372 -0.821 1.00 96.62 98 CYS A CA 1
ATOM 778 C C . CYS A 1 98 ? -5.537 4.852 -1.849 1.00 96.62 98 CYS A C 1
ATOM 780 O O . CYS A 1 98 ? -5.577 6.002 -2.296 1.00 96.62 98 CYS A O 1
ATOM 782 N N . TRP A 1 99 ? -4.660 3.946 -2.258 1.00 97.88 99 TRP A N 1
ATOM 783 C CA . TRP A 1 99 ? -3.610 4.172 -3.238 1.00 97.88 99 TRP A CA 1
ATOM 784 C C . TRP A 1 99 ? -4.050 3.646 -4.599 1.00 97.88 99 TRP A C 1
ATOM 786 O O . TRP A 1 99 ? -4.607 2.551 -4.684 1.00 97.88 99 TRP A O 1
ATOM 796 N N . GLY A 1 100 ? -3.803 4.408 -5.660 1.00 95.81 100 GLY A N 1
ATOM 797 C CA . GLY A 1 100 ? -4.102 4.021 -7.035 1.00 95.81 100 GLY A CA 1
ATOM 798 C C . GLY A 1 100 ? -2.848 3.996 -7.897 1.00 95.81 100 GLY A C 1
ATOM 799 O O . GLY A 1 100 ? -2.042 4.919 -7.827 1.00 95.81 100 GLY A O 1
ATOM 800 N N . MET A 1 101 ? -2.710 2.953 -8.716 1.00 95.62 101 MET A N 1
ATOM 801 C CA . MET A 1 101 ? -1.687 2.864 -9.755 1.00 95.62 101 MET A CA 1
ATOM 802 C C . MET A 1 101 ? -1.984 3.886 -10.854 1.00 95.62 101 MET A C 1
ATOM 804 O O . MET A 1 101 ? -3.032 3.817 -11.504 1.00 95.62 101 MET A O 1
ATOM 808 N N . THR A 1 102 ? -1.052 4.800 -11.088 1.00 93.88 102 THR A N 1
ATOM 809 C CA . THR A 1 102 ? -1.167 5.842 -12.111 1.00 93.88 102 THR A CA 1
ATOM 810 C C . THR A 1 102 ? -0.562 5.364 -13.423 1.00 93.88 102 THR A C 1
ATOM 812 O O . THR A 1 102 ? 0.440 4.656 -13.446 1.00 93.88 102 THR A O 1
ATOM 815 N N . GLU A 1 103 ? -1.216 5.700 -14.538 1.00 91.25 103 GLU A N 1
ATOM 816 C CA . GLU A 1 103 ? -0.746 5.386 -15.901 1.00 91.25 103 GLU A CA 1
ATOM 817 C C . GLU A 1 103 ? -0.417 3.898 -16.159 1.00 91.25 103 GLU A C 1
ATOM 819 O O . GLU A 1 103 ? 0.297 3.568 -17.100 1.00 91.25 103 GLU A O 1
ATOM 824 N N . HIS A 1 104 ? -0.961 2.982 -15.348 1.00 87.94 104 HIS A N 1
ATOM 825 C CA . HIS A 1 104 ? -0.629 1.551 -15.369 1.00 87.94 104 HIS A CA 1
ATOM 826 C C . HIS A 1 104 ? 0.854 1.229 -15.092 1.00 87.94 104 HIS A C 1
ATOM 828 O O . HIS A 1 104 ? 1.334 0.160 -15.471 1.00 87.94 104 HIS A O 1
ATOM 834 N N . LEU A 1 105 ? 1.571 2.126 -14.414 1.00 90.00 105 LEU A N 1
ATOM 835 C CA . LEU A 1 105 ? 2.981 1.968 -14.074 1.00 90.00 105 LEU A CA 1
ATOM 836 C C . LEU A 1 105 ? 3.140 1.408 -12.654 1.00 90.00 105 LEU A C 1
ATOM 838 O O . LEU A 1 105 ? 2.664 1.993 -11.686 1.00 90.00 105 LEU A O 1
ATOM 842 N N . VAL A 1 106 ? 3.855 0.287 -12.506 1.00 89.38 106 VAL A N 1
ATOM 843 C CA . VAL A 1 106 ? 4.096 -0.364 -11.197 1.00 89.38 106 VAL A CA 1
ATOM 844 C C . VAL A 1 106 ? 4.865 0.538 -10.227 1.00 89.38 106 VAL A C 1
ATOM 846 O O . VAL A 1 106 ? 4.677 0.442 -9.017 1.00 89.38 106 VAL A O 1
ATOM 849 N N . ASN A 1 107 ? 5.674 1.453 -10.754 1.00 90.19 107 ASN A N 1
ATOM 850 C CA . ASN A 1 107 ? 6.466 2.424 -10.006 1.00 90.19 107 ASN A CA 1
ATOM 851 C C . ASN A 1 107 ? 5.803 3.813 -9.916 1.00 90.19 107 ASN A C 1
ATOM 853 O O . ASN A 1 107 ? 6.490 4.815 -9.719 1.00 90.19 107 ASN A O 1
ATOM 857 N N . SER A 1 108 ? 4.484 3.897 -10.098 1.00 93.69 108 SER A N 1
ATOM 858 C CA . SER A 1 108 ? 3.742 5.153 -10.023 1.00 93.69 108 SER A CA 1
ATOM 859 C C . SER A 1 108 ? 2.434 4.936 -9.267 1.00 93.69 108 SER A C 1
ATOM 861 O O . SER A 1 108 ? 1.544 4.217 -9.726 1.00 93.69 108 SER A O 1
ATOM 863 N N . TRP A 1 109 ? 2.343 5.524 -8.073 1.00 96.12 109 T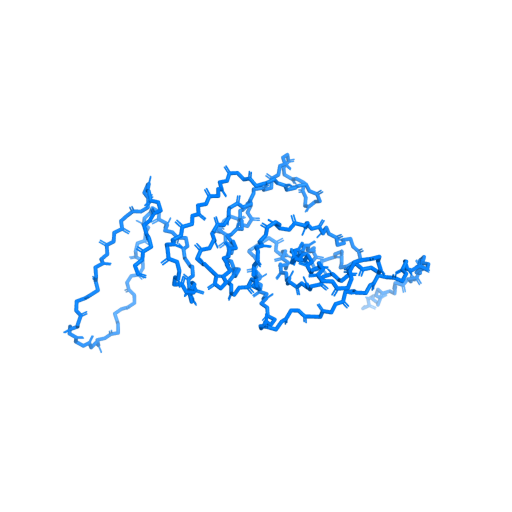RP A N 1
ATOM 864 C CA . TRP A 1 109 ? 1.161 5.432 -7.221 1.00 96.12 109 TRP A CA 1
ATOM 865 C C . TRP A 1 109 ? 0.846 6.773 -6.578 1.00 96.12 109 TRP A C 1
ATOM 867 O O . TRP A 1 109 ? 1.747 7.512 -6.183 1.00 96.12 109 TRP A O 1
ATOM 877 N N . GLU A 1 110 ? -0.442 7.047 -6.393 1.00 96.38 110 GLU A N 1
ATOM 878 C CA . GLU A 1 110 ? -0.914 8.236 -5.687 1.00 96.38 110 GLU A CA 1
ATOM 879 C C . GLU A 1 110 ? -1.978 7.895 -4.641 1.00 96.38 110 GLU A C 1
ATOM 881 O O . GLU A 1 110 ? -2.738 6.933 -4.785 1.00 96.38 110 GLU A O 1
ATOM 886 N N . CYS A 1 111 ? -2.052 8.700 -3.580 1.00 96.56 111 CYS A N 1
ATOM 887 C CA . CYS A 1 111 ? -3.142 8.614 -2.615 1.00 96.56 111 CYS A CA 1
ATOM 888 C C . CYS A 1 111 ? -4.387 9.280 -3.208 1.00 96.56 111 CYS A C 1
ATOM 890 O O . CYS A 1 111 ? -4.467 10.501 -3.324 1.00 96.56 111 CYS A O 1
ATOM 892 N N . THR A 1 112 ? -5.362 8.460 -3.584 1.00 93.81 112 THR A N 1
ATOM 893 C CA . THR A 1 112 ? -6.598 8.902 -4.241 1.00 93.81 112 THR A CA 1
ATOM 894 C C . THR A 1 112 ? -7.691 9.282 -3.243 1.00 93.81 112 THR A C 1
ATOM 896 O O . THR A 1 112 ? -8.531 10.133 -3.538 1.00 93.81 112 THR A O 1
ATOM 899 N N . GLN A 1 113 ? -7.712 8.649 -2.065 1.00 92.44 113 GLN A N 1
ATOM 900 C CA . GLN A 1 113 ? -8.620 8.975 -0.964 1.00 92.44 113 GLN A CA 1
ATOM 901 C C . GLN A 1 113 ? -7.927 8.773 0.384 1.00 92.44 113 GLN A C 1
ATOM 903 O O . GLN A 1 113 ? -7.124 7.857 0.547 1.00 92.44 113 GLN A O 1
ATOM 908 N N . SER A 1 114 ? -8.307 9.584 1.370 1.00 91.62 114 SER A N 1
ATOM 909 C CA . SER A 1 114 ? -7.903 9.434 2.767 1.00 91.62 114 SER A CA 1
ATOM 910 C C . SER A 1 114 ? -9.099 9.743 3.660 1.00 91.62 114 SER A C 1
ATOM 912 O O . SER A 1 114 ? -9.852 10.680 3.397 1.00 91.62 114 SER A O 1
ATOM 914 N N . THR A 1 115 ? -9.278 8.965 4.717 1.00 91.06 115 THR A N 1
ATOM 915 C CA . THR A 1 115 ? -10.295 9.195 5.745 1.00 91.06 115 THR A CA 1
ATOM 916 C C . THR A 1 115 ? -9.766 8.736 7.100 1.00 91.06 115 THR A C 1
ATOM 918 O O . THR A 1 115 ? -8.707 8.116 7.164 1.00 91.06 115 THR A O 1
ATOM 921 N N . SER A 1 116 ? -10.467 9.075 8.174 1.00 86.81 116 SER A N 1
ATOM 922 C CA . SER A 1 116 ? -10.126 8.643 9.523 1.00 86.81 116 SER A CA 1
ATOM 923 C C . SER A 1 116 ? -11.393 8.299 10.280 1.00 86.81 116 SER A C 1
ATOM 925 O O . SER A 1 116 ? -12.449 8.895 10.052 1.00 86.81 116 SER A O 1
ATOM 927 N N . VAL A 1 117 ? -11.261 7.343 11.180 1.00 83.19 117 VAL A N 1
ATOM 928 C CA . VAL A 1 117 ? -12.252 6.977 12.190 1.00 83.19 117 VAL A CA 1
ATOM 929 C C . VAL A 1 117 ? -11.711 7.448 13.520 1.00 83.19 117 VAL A C 1
ATOM 931 O O . VAL A 1 117 ? -10.500 7.419 13.716 1.00 83.19 117 VAL A O 1
ATOM 934 N N . ASP A 1 118 ? -12.577 7.889 14.420 1.00 81.88 118 ASP A N 1
ATOM 935 C CA . ASP A 1 118 ? -12.123 8.410 15.703 1.00 81.88 118 ASP A CA 1
ATOM 936 C C . ASP A 1 118 ? -11.591 7.279 16.598 1.00 81.88 118 ASP A C 1
ATOM 938 O O . ASP A 1 118 ? -12.368 6.541 17.199 1.00 81.88 118 ASP A O 1
ATOM 942 N N . GLY A 1 119 ? -10.262 7.185 16.702 1.00 68.50 119 GLY A N 1
ATOM 943 C CA . GLY A 1 119 ? -9.529 6.603 17.835 1.00 68.50 119 GLY A CA 1
ATOM 944 C C . GLY A 1 119 ? -9.549 5.082 17.990 1.00 68.50 119 GLY A C 1
ATOM 945 O O . GLY A 1 119 ? -8.939 4.577 18.932 1.00 68.50 119 GLY A O 1
ATOM 946 N N . ASP A 1 120 ? -10.219 4.349 17.099 1.00 76.31 120 ASP A N 1
ATOM 947 C CA . ASP A 1 120 ? -10.238 2.888 17.137 1.00 76.31 120 ASP A CA 1
ATOM 948 C C . ASP A 1 120 ? -9.277 2.280 16.097 1.00 76.31 120 ASP A C 1
ATOM 950 O O .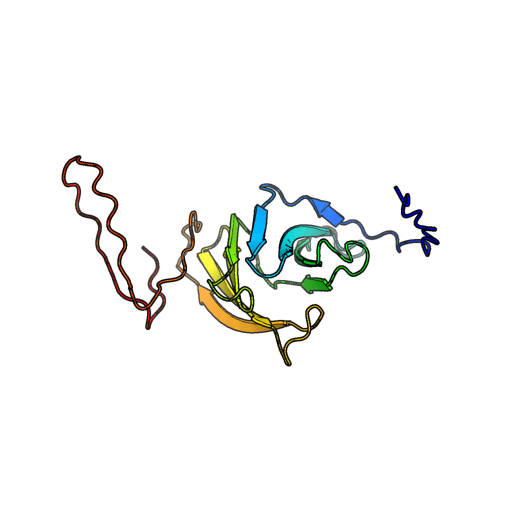 ASP A 1 120 ? -9.346 2.615 14.908 1.00 76.31 120 ASP A O 1
ATOM 954 N N . PRO A 1 121 ? -8.409 1.331 16.501 1.00 78.06 121 PRO A N 1
ATOM 955 C CA . PRO A 1 121 ? -7.463 0.703 15.592 1.00 78.06 121 PRO A CA 1
ATOM 956 C C . PRO A 1 121 ? -8.187 -0.156 14.560 1.00 78.06 121 PRO A C 1
ATOM 958 O O . PRO A 1 121 ? -8.895 -1.108 14.910 1.00 78.06 121 PRO A O 1
ATOM 961 N N . ILE A 1 122 ? -7.922 0.092 13.277 1.00 82.25 122 ILE A N 1
ATOM 962 C CA . ILE A 1 122 ? -8.474 -0.737 12.205 1.00 82.25 122 ILE A CA 1
ATOM 963 C C . ILE A 1 122 ? -7.827 -2.121 12.263 1.00 82.25 122 ILE A C 1
ATOM 965 O O . ILE A 1 122 ? -6.603 -2.264 12.219 1.00 82.25 122 ILE A O 1
ATOM 969 N N . LYS A 1 123 ? -8.659 -3.160 12.387 1.00 80.56 123 LYS A N 1
ATOM 970 C CA . LYS A 1 123 ? -8.217 -4.566 12.457 1.00 80.56 123 LYS A CA 1
ATOM 971 C C . LYS A 1 123 ? -8.371 -5.329 11.149 1.00 80.56 123 LYS A C 1
ATOM 973 O O . LYS A 1 123 ? -7.751 -6.377 10.992 1.00 80.56 123 LYS A O 1
ATOM 978 N N . ALA A 1 124 ? -9.232 -4.852 10.258 1.00 82.00 124 ALA A N 1
ATOM 979 C CA . ALA A 1 124 ? -9.485 -5.482 8.976 1.00 82.00 124 ALA A CA 1
ATOM 980 C C . ALA A 1 124 ? -9.997 -4.455 7.965 1.00 82.00 124 ALA A C 1
ATOM 982 O O . ALA A 1 124 ? -10.764 -3.554 8.305 1.00 82.00 124 ALA A O 1
ATOM 983 N N . LEU A 1 125 ? -9.609 -4.649 6.710 1.00 86.69 125 LEU A N 1
ATOM 984 C CA . LEU A 1 125 ? -10.112 -3.925 5.551 1.00 86.69 125 LEU A CA 1
ATOM 985 C C . LEU A 1 125 ? -10.623 -4.942 4.533 1.00 86.69 125 LEU A C 1
ATOM 987 O O . LEU A 1 125 ? -10.131 -6.064 4.470 1.00 86.69 125 LEU A O 1
ATOM 991 N N . SER A 1 126 ? -11.616 -4.563 3.735 1.00 86.88 126 SER A N 1
ATOM 992 C CA . SER A 1 126 ? -12.058 -5.392 2.617 1.00 86.88 126 SER A CA 1
ATOM 993 C C . SER A 1 126 ? -12.669 -4.535 1.522 1.00 86.88 126 SER A C 1
ATOM 995 O O . SER A 1 126 ? -13.451 -3.616 1.785 1.00 86.88 126 SER A O 1
ATOM 997 N N . TRP A 1 127 ? -12.331 -4.859 0.277 1.00 87.25 127 TRP A N 1
ATOM 998 C CA . TRP A 1 127 ? -12.980 -4.275 -0.884 1.00 87.25 127 TRP A CA 1
ATOM 999 C C . TRP A 1 127 ? -14.362 -4.894 -1.076 1.00 87.25 127 TRP A C 1
ATOM 1001 O O . TRP A 1 127 ? -14.517 -6.112 -1.186 1.00 87.25 127 TRP A O 1
ATOM 1011 N N . LEU A 1 128 ? -15.387 -4.046 -1.164 1.00 81.25 128 LEU A N 1
ATOM 1012 C CA . LEU A 1 128 ? -16.707 -4.502 -1.577 1.00 81.25 128 LEU A CA 1
A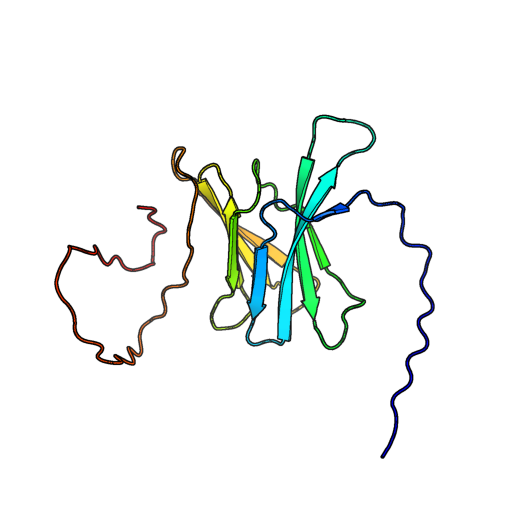TOM 1013 C C . LEU A 1 128 ? -16.764 -4.596 -3.100 1.00 81.25 128 LEU A C 1
ATOM 1015 O O . LEU A 1 128 ? -16.497 -3.636 -3.820 1.00 81.25 128 LEU A O 1
ATOM 1019 N N . HIS A 1 129 ? -17.143 -5.774 -3.578 1.00 72.44 129 HIS A N 1
ATOM 1020 C CA . HIS A 1 129 ? -17.327 -6.061 -4.992 1.00 72.44 129 HIS A CA 1
ATOM 1021 C C . HIS A 1 129 ? -18.809 -5.913 -5.344 1.00 72.44 129 HIS A C 1
ATOM 1023 O O . HIS A 1 129 ? -19.680 -6.334 -4.576 1.00 72.44 129 HIS A O 1
ATOM 1029 N N . ASN A 1 130 ? -19.111 -5.360 -6.520 1.00 59.94 130 ASN A N 1
ATOM 1030 C CA . ASN A 1 130 ? -20.465 -5.376 -7.077 1.00 59.94 130 ASN A CA 1
ATOM 1031 C C . ASN A 1 130 ? -20.813 -6.843 -7.379 1.00 59.94 130 ASN A C 1
ATOM 1033 O O . ASN A 1 130 ? -20.351 -7.413 -8.362 1.00 59.94 130 ASN A O 1
ATOM 1037 N N . GLY A 1 131 ? -21.508 -7.484 -6.440 1.00 49.62 131 GLY A N 1
ATOM 1038 C CA . GLY A 1 131 ? -21.459 -8.928 -6.249 1.00 49.62 131 GLY A CA 1
ATOM 1039 C C . GLY A 1 131 ? -21.922 -9.778 -7.430 1.00 49.62 131 GLY A C 1
ATOM 1040 O O . GLY A 1 131 ? -23.092 -9.761 -7.802 1.00 49.62 131 GLY A O 1
ATOM 1041 N N . VAL A 1 132 ? -21.049 -10.683 -7.870 1.00 44.56 132 VAL A N 1
ATOM 1042 C CA . VAL A 1 132 ? -21.476 -12.073 -8.058 1.00 44.56 132 VAL A CA 1
ATOM 1043 C C . VAL A 1 132 ? -21.174 -12.790 -6.747 1.00 44.56 132 VAL A C 1
ATOM 1045 O O . VAL A 1 132 ? -20.025 -13.058 -6.406 1.00 44.56 132 VAL A O 1
ATOM 1048 N N . LYS A 1 133 ? -22.216 -13.036 -5.954 1.00 43.81 133 LYS A N 1
ATOM 1049 C CA . LYS A 1 133 ? -22.109 -13.693 -4.651 1.00 43.81 133 LYS A CA 1
ATOM 1050 C C . LYS A 1 133 ? -22.010 -15.209 -4.860 1.00 43.81 133 LYS A C 1
ATOM 1052 O O . LYS A 1 133 ? -23.034 -15.877 -4.972 1.00 43.81 133 LYS A O 1
ATOM 1057 N N . LEU A 1 134 ? -20.800 -15.768 -4.889 1.00 38.84 134 LEU A N 1
ATOM 1058 C CA . LEU A 1 134 ? -20.616 -17.212 -4.708 1.00 38.84 134 LEU A CA 1
ATOM 1059 C C . LEU A 1 134 ? -20.830 -17.522 -3.222 1.00 38.84 134 LEU A C 1
ATOM 1061 O O . LEU A 1 134 ? -19.936 -17.370 -2.396 1.00 38.84 134 LEU A O 1
ATOM 1065 N N . THR A 1 135 ? -22.061 -17.876 -2.857 1.00 36.03 135 THR A N 1
ATOM 1066 C CA . THR A 1 135 ? -22.377 -18.331 -1.499 1.00 36.03 135 THR A CA 1
ATOM 1067 C C . THR A 1 135 ? -21.900 -19.769 -1.344 1.00 36.03 135 THR A C 1
ATOM 1069 O O . THR A 1 135 ? -22.577 -20.698 -1.773 1.00 36.03 135 THR A O 1
ATOM 1072 N N . LEU A 1 136 ? -20.739 -19.971 -0.714 1.00 31.97 136 LEU A N 1
ATOM 1073 C CA . LEU A 1 136 ? -20.444 -21.264 -0.107 1.00 31.97 136 LEU A CA 1
ATOM 1074 C C . LEU A 1 136 ? -21.216 -21.321 1.215 1.00 31.97 136 LEU A C 1
ATOM 1076 O O . LEU A 1 136 ? -20.901 -20.613 2.170 1.00 31.97 136 LEU A O 1
ATOM 1080 N N . HIS A 1 137 ? -22.288 -22.107 1.236 1.00 33.59 137 HIS A N 1
ATOM 1081 C CA . HIS A 1 137 ? -23.076 -22.357 2.435 1.00 33.59 137 HIS A CA 1
ATOM 1082 C C . HIS A 1 137 ? -22.210 -23.124 3.447 1.00 33.59 137 HIS A C 1
ATOM 1084 O O . HIS A 1 137 ? -21.936 -24.306 3.257 1.00 33.59 137 HIS A O 1
ATOM 1090 N N . VAL A 1 138 ? -21.794 -22.467 4.530 1.00 40.78 138 VAL A N 1
ATOM 1091 C CA . VAL A 1 138 ? -21.350 -23.145 5.754 1.00 40.78 138 VAL A CA 1
ATOM 1092 C C . VAL A 1 138 ? -22.282 -22.675 6.863 1.00 40.78 138 VAL A C 1
ATOM 1094 O O . VAL A 1 138 ? -22.291 -21.509 7.245 1.00 40.78 138 VAL A O 1
ATOM 1097 N N . GLU A 1 139 ? -23.162 -23.571 7.297 1.00 35.53 139 GLU A N 1
ATOM 1098 C CA . GLU A 1 139 ? -24.167 -23.315 8.327 1.00 35.53 139 GLU A CA 1
ATOM 1099 C C . GLU A 1 139 ? -23.514 -23.021 9.688 1.00 35.53 139 GLU A C 1
ATOM 1101 O O . GLU A 1 139 ? -22.814 -23.900 10.194 1.00 35.53 139 GLU A O 1
ATOM 1106 N N . LYS A 1 140 ? -23.791 -21.851 10.309 1.00 31.88 140 LYS A N 1
ATOM 1107 C CA . LYS A 1 140 ? -24.140 -21.678 11.752 1.00 31.88 140 LYS A CA 1
ATOM 1108 C C . LYS A 1 140 ? -24.376 -20.200 12.186 1.00 31.88 140 LYS A C 1
ATOM 1110 O O . LYS A 1 140 ? -24.126 -19.316 11.378 1.00 31.88 140 LYS A O 1
ATOM 1115 N N . PRO A 1 141 ? -24.983 -19.933 13.376 1.00 33.94 141 PRO A N 1
ATOM 1116 C CA . PRO A 1 141 ? -26.257 -19.211 13.555 1.00 33.94 141 PRO A CA 1
ATOM 1117 C C . PRO A 1 141 ? -26.076 -17.723 13.982 1.00 33.94 141 PRO A C 1
ATOM 1119 O O . PRO A 1 141 ? -24.943 -17.251 14.040 1.00 33.94 141 PRO A O 1
ATOM 1122 N N . PRO A 1 142 ? -27.157 -16.947 14.238 1.00 39.56 142 PRO A N 1
ATOM 1123 C CA . PRO A 1 142 ? -27.158 -15.507 14.015 1.00 39.56 142 PRO A CA 1
ATOM 1124 C C . PRO A 1 142 ? -26.667 -14.715 15.230 1.00 39.56 142 PRO A C 1
ATOM 1126 O O . PRO A 1 142 ? -27.309 -14.688 16.278 1.00 39.56 142 PRO A O 1
ATOM 1129 N N . THR A 1 143 ? -25.593 -13.961 15.040 1.00 32.06 143 THR A N 1
ATOM 1130 C CA . THR A 1 143 ? -25.366 -12.699 15.749 1.00 32.06 143 THR A CA 1
ATOM 1131 C C . THR A 1 143 ? -25.238 -11.598 14.704 1.00 32.06 143 THR A C 1
ATOM 1133 O O . THR A 1 143 ? -24.626 -11.778 13.654 1.00 32.06 143 THR A O 1
ATOM 1136 N N . ALA A 1 144 ? -25.956 -10.502 14.943 1.00 36.19 144 ALA A N 1
ATOM 1137 C CA . ALA A 1 144 ? -26.263 -9.466 13.968 1.00 36.19 144 ALA A CA 1
ATOM 1138 C C . ALA A 1 144 ? -24.998 -8.814 13.384 1.00 36.19 144 ALA A C 1
ATOM 1140 O O . ALA A 1 144 ? -24.397 -7.946 14.007 1.00 36.19 144 ALA A O 1
ATOM 1141 N N . ALA A 1 145 ? -24.625 -9.210 12.167 1.00 33.31 145 ALA A N 1
ATOM 1142 C CA . ALA A 1 145 ? -23.639 -8.509 11.358 1.00 33.31 145 ALA A CA 1
ATOM 1143 C C . ALA A 1 145 ? -24.376 -7.513 10.453 1.00 33.31 145 ALA A C 1
ATOM 1145 O O . ALA A 1 145 ? -25.095 -7.903 9.528 1.00 33.31 145 ALA A O 1
ATOM 1146 N N . ALA A 1 146 ? -24.237 -6.222 10.753 1.00 29.09 146 ALA A N 1
ATOM 1147 C CA . ALA A 1 146 ? -24.697 -5.151 9.883 1.00 29.09 146 ALA A CA 1
ATOM 1148 C C . ALA A 1 146 ? -23.864 -5.160 8.590 1.00 29.09 146 ALA A C 1
ATOM 1150 O O . ALA A 1 146 ? -22.666 -4.897 8.601 1.00 29.09 146 ALA A O 1
ATOM 1151 N N . LEU A 1 147 ? -24.513 -5.488 7.474 1.00 31.14 147 LEU A N 1
ATOM 1152 C CA . LEU A 1 147 ? -23.954 -5.389 6.128 1.00 31.14 147 LEU A CA 1
ATOM 1153 C C . LEU A 1 147 ? -24.300 -4.006 5.565 1.00 31.14 147 LEU A C 1
ATOM 1155 O O . LEU A 1 147 ? -25.481 -3.688 5.417 1.00 31.14 147 LEU A O 1
ATOM 1159 N N . LEU A 1 148 ? -23.294 -3.193 5.233 1.00 31.11 148 LEU A N 1
ATOM 1160 C CA . LEU A 1 148 ? -23.479 -1.926 4.520 1.00 31.11 148 LEU A CA 1
ATOM 1161 C C . LEU A 1 148 ? -22.557 -1.831 3.300 1.00 31.11 148 LEU A C 1
ATOM 1163 O O . LEU A 1 148 ? -21.421 -2.288 3.299 1.00 31.11 148 LEU A O 1
ATOM 1167 N N . GLN A 1 149 ? -23.130 -1.268 2.241 1.00 28.98 149 GLN A N 1
ATOM 1168 C CA . GLN A 1 149 ? -22.676 -1.262 0.855 1.00 28.98 149 GLN A CA 1
ATOM 1169 C C . GLN A 1 149 ? -21.720 -0.087 0.585 1.00 28.98 149 GLN A C 1
ATOM 1171 O O . GLN A 1 149 ? -22.013 1.049 0.958 1.00 28.98 149 GLN A O 1
ATOM 1176 N N . CYS A 1 150 ? -20.585 -0.340 -0.078 1.00 37.16 150 CYS A N 1
ATOM 1177 C CA . CYS A 1 150 ? -19.563 0.680 -0.325 1.00 37.16 150 CYS A CA 1
ATOM 1178 C C . CYS A 1 150 ? -19.917 1.514 -1.563 1.00 37.16 150 CYS A C 1
ATOM 1180 O O . CYS A 1 150 ? -19.571 1.177 -2.691 1.00 37.16 150 CYS A O 1
ATOM 1182 N N . SER A 1 151 ? -20.596 2.633 -1.329 1.00 30.58 151 SER A N 1
ATOM 1183 C CA . SER A 1 151 ? -20.290 3.900 -2.010 1.00 30.58 151 SER A CA 1
ATOM 1184 C C . SER A 1 151 ? -19.897 4.993 -1.007 1.00 30.58 151 SER A C 1
ATOM 1186 O O . SER A 1 151 ? -19.787 6.165 -1.355 1.00 30.58 151 SER A O 1
ATOM 1188 N N . SER A 1 152 ? -19.706 4.642 0.264 1.00 32.16 152 SER A N 1
ATOM 1189 C CA . SER A 1 152 ? -19.223 5.540 1.309 1.00 32.16 152 SER A CA 1
ATOM 1190 C C . SER A 1 152 ? -18.531 4.693 2.367 1.00 32.16 152 SER A C 1
ATOM 1192 O O . SER A 1 152 ? -19.138 3.765 2.900 1.00 32.16 152 SER A O 1
ATOM 1194 N N . ILE A 1 153 ? -17.261 4.997 2.626 1.00 37.97 153 ILE A N 1
ATOM 1195 C CA . ILE A 1 153 ? -16.478 4.387 3.697 1.00 37.97 153 ILE A CA 1
ATOM 1196 C C . ILE A 1 153 ? -17.220 4.654 5.009 1.00 37.97 153 ILE A C 1
ATOM 1198 O O . ILE A 1 153 ? -17.488 5.803 5.356 1.00 37.97 153 ILE A O 1
ATOM 1202 N N . LYS A 1 154 ? -17.616 3.586 5.696 1.00 34.31 154 LYS A N 1
ATOM 1203 C CA . LYS A 1 154 ? -18.120 3.642 7.063 1.00 34.31 154 LYS A CA 1
ATOM 1204 C C . LYS A 1 154 ? -17.370 2.597 7.850 1.00 34.31 154 LYS A C 1
ATOM 1206 O O . LYS A 1 154 ? -17.385 1.424 7.486 1.00 34.31 154 LYS A O 1
ATOM 1211 N N . CYS A 1 155 ? -16.727 3.055 8.900 1.00 33.56 155 CYS A N 1
ATOM 1212 C CA . CYS A 1 155 ? -16.012 2.211 9.825 1.00 33.56 155 CYS A CA 1
ATOM 1213 C C . CYS A 1 155 ? -16.935 1.897 10.997 1.00 33.56 155 CYS A C 1
ATOM 1215 O O . CYS A 1 155 ? -17.789 2.716 11.350 1.00 33.56 155 CYS A O 1
ATOM 1217 N N . ALA A 1 156 ? -16.827 0.671 11.491 1.00 34.31 156 ALA A N 1
ATOM 1218 C CA . ALA A 1 156 ? -17.651 0.100 12.543 1.00 34.31 156 ALA A CA 1
ATOM 1219 C C . ALA A 1 156 ? -16.757 -0.371 13.682 1.00 34.31 156 ALA A C 1
ATOM 1221 O O . ALA A 1 156 ? -15.623 -0.803 13.364 1.00 34.31 156 ALA A O 1
#

InterPro domains:
  IPR001680 WD40 repeat [PS50082] (68-99)
  IPR001680 WD40 repeat [SM00320] (60-100)
  IPR015943 WD40/YVTN repeat-like-containing domain superfamily [G3DSA:2.130.10.10] (7-152)
  IPR036322 WD40-repeat-containing domain superfamily [SSF50978] (21-132)
  IPR048338 Mediator complex, subunit Med16 [PTHR13224] (3-145)

Organism: Cyprinus carpio (NCBI:txid7962)